Protein AF-A0A0D0AI93-F1 (afdb_monomer_lite)

Foldseek 3Di:
DDDPDADDPPDPVSLVVQCVVCVVVQVPDDVVQVWGWDDDSVDIDIDGDDPDPPD

Sequence (55 aa):
IDIHNGIGQGDPLSMIAYLIYNADLINITNSENKEYTLAFIDDTTYIAIGPTFKD

Radius of gyration: 16.14 Å; chains: 1; bounding box: 36×16×47 Å

Secondary structure (DSSP, 8-state):
---SSS--TT-HHHHHHHHHHTHHHHTT--GGGTEEEEE-SS-EEEEE--S-S--

pLDDT: mean 70.93, std 6.48, range [56.03, 81.25]

Structure (mmCIF, N/CA/C/O backbone):
data_AF-A0A0D0AI93-F1
#
_entry.id   AF-A0A0D0AI93-F1
#
loop_
_atom_site.group_PDB
_atom_site.id
_atom_site.type_symbol
_atom_site.label_atom_id
_atom_site.label_alt_id
_atom_site.label_comp_id
_atom_site.label_asym_id
_atom_site.label_entity_id
_atom_site.label_seq_id
_atom_site.pdbx_PDB_ins_code
_atom_site.Cartn_x
_atom_site.Cartn_y
_atom_site.Cartn_z
_atom_site.occupancy
_atom_site.B_iso_or_equiv
_atom_site.auth_seq_id
_atom_site.auth_comp_id
_atom_site.auth_asym_id
_atom_site.auth_atom_id
_atom_site.pdbx_PDB_model_num
ATOM 1 N N . ILE A 1 1 ? 9.897 -1.545 -28.040 1.00 56.03 1 ILE A N 1
ATOM 2 C CA . ILE A 1 1 ? 8.499 -1.490 -27.558 1.00 56.03 1 ILE A CA 1
ATOM 3 C C . ILE A 1 1 ? 8.268 -0.043 -27.193 1.00 56.03 1 ILE A C 1
ATOM 5 O O . ILE A 1 1 ? 9.019 0.466 -26.374 1.00 56.03 1 ILE A O 1
ATOM 9 N N . ASP A 1 2 ? 7.353 0.623 -27.886 1.00 59.66 2 ASP A N 1
ATOM 10 C CA . ASP A 1 2 ? 7.056 2.030 -27.635 1.00 59.66 2 ASP A CA 1
ATOM 11 C C . ASP A 1 2 ? 5.944 2.089 -26.582 1.00 59.66 2 ASP A C 1
ATOM 13 O O . ASP A 1 2 ? 4.798 1.731 -26.855 1.00 59.66 2 ASP A O 1
ATOM 17 N N . ILE A 1 3 ? 6.322 2.384 -25.337 1.00 58.12 3 ILE A N 1
ATOM 18 C CA . ILE A 1 3 ? 5.409 2.429 -24.191 1.00 58.12 3 ILE A CA 1
ATOM 19 C C . ILE A 1 3 ? 5.111 3.900 -23.919 1.00 58.12 3 ILE A C 1
ATOM 21 O O . ILE A 1 3 ? 5.982 4.636 -23.467 1.00 58.12 3 ILE A O 1
ATOM 25 N N . HIS A 1 4 ? 3.883 4.334 -24.200 1.00 57.91 4 HIS A N 1
ATOM 26 C CA . HIS A 1 4 ? 3.454 5.717 -23.960 1.00 57.91 4 HIS A CA 1
ATOM 27 C C . HIS A 1 4 ? 2.869 5.960 -22.564 1.00 57.91 4 HIS A C 1
ATOM 29 O O . HIS A 1 4 ? 2.745 7.113 -22.174 1.00 57.91 4 HIS A O 1
ATOM 35 N N . ASN A 1 5 ? 2.522 4.909 -21.814 1.00 59.09 5 ASN A N 1
ATOM 36 C CA . ASN A 1 5 ? 2.147 4.974 -20.399 1.00 59.09 5 ASN A CA 1
ATOM 37 C C . ASN A 1 5 ? 2.312 3.586 -19.767 1.00 59.09 5 ASN A C 1
ATOM 39 O O . ASN A 1 5 ? 1.687 2.626 -20.216 1.00 59.09 5 ASN A O 1
ATOM 43 N N . GLY A 1 6 ? 3.155 3.485 -18.741 1.00 60.78 6 GLY A N 1
ATOM 44 C CA . GLY A 1 6 ? 3.493 2.234 -18.059 1.00 6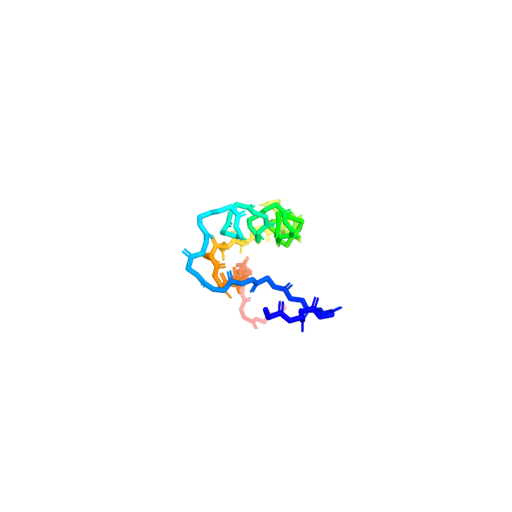0.78 6 GLY A CA 1
ATOM 45 C C . GLY A 1 6 ? 4.993 1.955 -18.069 1.00 60.78 6 GLY A C 1
ATOM 46 O O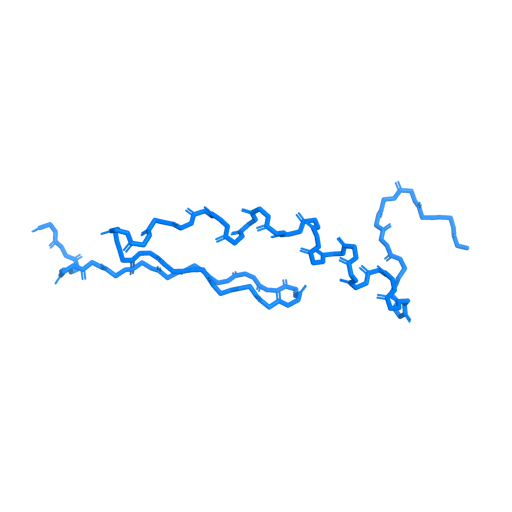 . GLY A 1 6 ? 5.776 2.696 -18.662 1.00 60.78 6 GLY A O 1
ATOM 47 N N . ILE A 1 7 ? 5.396 0.881 -17.396 1.00 68.75 7 ILE A N 1
ATOM 48 C CA . ILE A 1 7 ? 6.794 0.465 -17.308 1.00 68.75 7 ILE A CA 1
ATOM 49 C C . ILE A 1 7 ? 6.921 -0.985 -17.805 1.00 68.75 7 ILE A C 1
ATOM 51 O O . ILE A 1 7 ? 5.998 -1.784 -17.654 1.00 68.75 7 ILE A O 1
ATOM 55 N N . GLY A 1 8 ? 8.040 -1.318 -18.456 1.00 65.75 8 GLY A N 1
ATOM 56 C CA . GLY A 1 8 ? 8.310 -2.665 -18.956 1.00 65.75 8 GLY A CA 1
ATOM 57 C C . GLY A 1 8 ? 8.380 -3.707 -17.833 1.00 65.75 8 GLY A C 1
ATOM 58 O O . GLY A 1 8 ? 9.102 -3.539 -16.855 1.00 65.75 8 GLY A O 1
ATOM 59 N N . GLN A 1 9 ? 7.650 -4.813 -17.982 1.00 61.97 9 GLN A N 1
ATOM 60 C CA . GLN A 1 9 ? 7.721 -5.937 -17.045 1.00 61.97 9 GLN A CA 1
ATOM 61 C C . GLN A 1 9 ? 9.042 -6.704 -17.210 1.00 61.97 9 GLN A C 1
ATOM 63 O O . GLN A 1 9 ? 9.483 -6.957 -18.331 1.00 61.97 9 GLN A O 1
ATOM 68 N N . GLY A 1 10 ? 9.656 -7.102 -16.093 1.00 66.12 10 GLY A N 1
ATOM 69 C CA . GLY A 1 10 ? 10.902 -7.881 -16.078 1.00 66.12 10 GLY A CA 1
ATOM 70 C C . GLY A 1 10 ? 12.190 -7.059 -15.974 1.00 66.12 10 GLY A C 1
ATOM 71 O O . GLY A 1 10 ? 13.265 -7.646 -15.875 1.00 66.12 10 GLY A O 1
ATOM 72 N N . ASP A 1 11 ? 12.098 -5.727 -15.943 1.00 71.81 11 ASP A N 1
ATOM 73 C CA . ASP A 1 11 ? 13.229 -4.854 -15.629 1.00 71.81 11 ASP A CA 1
ATOM 74 C C 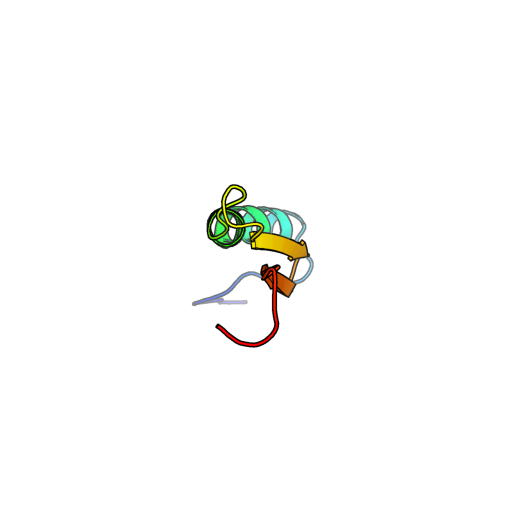. ASP A 1 11 ? 13.270 -4.534 -14.114 1.00 71.81 11 ASP A C 1
ATOM 76 O O . ASP A 1 11 ? 12.316 -3.973 -13.571 1.00 71.81 11 ASP A O 1
ATOM 80 N N . PRO A 1 12 ? 14.363 -4.861 -13.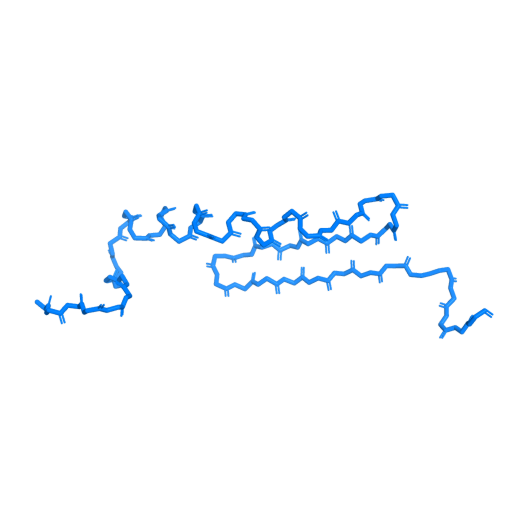396 1.00 71.19 12 PRO A N 1
ATOM 81 C CA . PRO A 1 12 ? 14.507 -4.558 -11.969 1.00 71.19 12 PRO A CA 1
ATOM 82 C C . PRO A 1 12 ? 14.336 -3.072 -11.622 1.00 71.19 12 PRO A C 1
ATOM 84 O O . PRO A 1 12 ? 13.861 -2.739 -10.535 1.00 71.19 12 PRO A O 1
ATOM 87 N N . LEU A 1 13 ? 14.694 -2.170 -12.539 1.00 75.88 13 LEU A N 1
ATOM 88 C CA . LEU A 1 13 ? 14.597 -0.723 -12.329 1.00 75.88 13 LEU A CA 1
ATOM 89 C C . LEU A 1 13 ? 13.136 -0.253 -12.298 1.00 75.88 13 LEU A C 1
ATOM 91 O O . LEU A 1 13 ? 12.765 0.633 -11.528 1.00 75.88 13 LEU A O 1
ATOM 95 N N . SER A 1 14 ? 12.294 -0.934 -13.067 1.00 72.06 14 SER A N 1
ATOM 96 C CA . SER A 1 14 ? 10.848 -0.733 -13.126 1.00 72.06 14 SER A CA 1
ATOM 97 C C . SER A 1 14 ? 10.163 -1.057 -11.800 1.00 72.06 14 SER A C 1
ATOM 99 O O . SER A 1 14 ? 9.259 -0.351 -11.359 1.00 72.06 14 SER A O 1
ATOM 101 N N . MET A 1 15 ? 10.662 -2.089 -11.122 1.00 72.25 15 MET A N 1
ATOM 102 C CA . MET A 1 15 ? 10.213 -2.508 -9.797 1.00 72.25 15 MET A CA 1
ATOM 103 C C . MET A 1 15 ? 10.530 -1.454 -8.725 1.00 72.25 15 MET A C 1
ATOM 105 O O . MET A 1 15 ? 9.687 -1.140 -7.887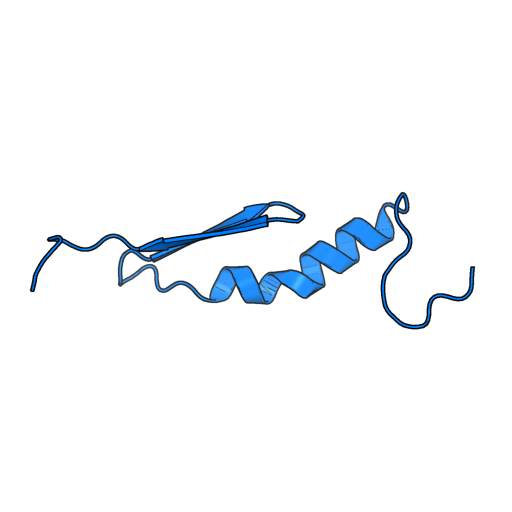 1.00 72.25 15 MET A O 1
ATOM 109 N N . ILE A 1 16 ? 11.720 -0.851 -8.778 1.00 79.25 16 ILE A N 1
ATOM 110 C CA . ILE A 1 16 ? 12.114 0.225 -7.854 1.00 79.25 16 ILE A CA 1
ATOM 111 C C . ILE A 1 16 ? 11.299 1.497 -8.122 1.00 79.25 16 ILE A C 1
ATOM 113 O O . ILE A 1 16 ? 10.820 2.130 -7.181 1.00 79.25 16 ILE A O 1
ATOM 117 N N . ALA A 1 17 ? 11.095 1.855 -9.392 1.00 75.44 17 ALA A N 1
ATOM 118 C CA . ALA A 1 17 ? 10.272 3.003 -9.764 1.00 75.44 17 ALA A CA 1
ATOM 119 C C . ALA A 1 17 ? 8.816 2.849 -9.288 1.00 75.44 17 ALA A C 1
ATOM 121 O O . ALA A 1 17 ? 8.235 3.814 -8.792 1.00 75.44 17 ALA A O 1
ATOM 122 N N . TYR A 1 18 ? 8.252 1.638 -9.363 1.00 72.19 18 TYR A N 1
ATOM 123 C CA . TYR A 1 18 ? 6.910 1.348 -8.854 1.00 72.19 18 TYR A CA 1
ATOM 124 C C . TYR A 1 18 ? 6.809 1.528 -7.334 1.00 72.19 18 TYR A C 1
ATOM 126 O O . TYR A 1 18 ? 5.843 2.112 -6.848 1.00 72.19 18 TYR A O 1
ATOM 134 N N . LEU A 1 19 ? 7.822 1.097 -6.576 1.00 73.69 19 LEU A N 1
ATOM 135 C CA . LEU A 1 19 ? 7.861 1.304 -5.124 1.00 73.69 19 LEU A CA 1
ATOM 136 C C . LEU A 1 19 ? 7.903 2.792 -4.750 1.00 73.69 19 LEU A C 1
ATOM 138 O O . LEU A 1 19 ? 7.223 3.200 -3.815 1.00 73.69 19 LEU A O 1
ATOM 142 N N . ILE A 1 20 ? 8.669 3.605 -5.487 1.00 78.69 20 ILE A N 1
ATOM 143 C CA . ILE A 1 20 ? 8.746 5.056 -5.253 1.00 78.69 20 ILE A CA 1
ATOM 144 C C . ILE A 1 20 ? 7.421 5.734 -5.616 1.00 78.69 20 ILE A C 1
ATOM 146 O O . ILE A 1 20 ? 6.943 6.573 -4.861 1.00 78.69 20 ILE A O 1
ATOM 150 N N . TYR A 1 21 ? 6.807 5.355 -6.740 1.00 76.62 21 TYR A N 1
ATOM 151 C CA . TYR A 1 21 ? 5.525 5.913 -7.175 1.00 76.62 21 TYR A CA 1
ATOM 152 C C . TYR A 1 21 ? 4.393 5.633 -6.176 1.00 76.62 21 TYR A C 1
ATOM 154 O O . TYR A 1 21 ? 3.591 6.515 -5.886 1.00 76.62 21 TYR A O 1
ATOM 162 N N . ASN A 1 22 ? 4.353 4.423 -5.613 1.00 71.88 22 ASN A N 1
ATOM 163 C CA . ASN A 1 22 ? 3.324 4.016 -4.655 1.00 71.88 22 ASN A CA 1
ATOM 164 C C . ASN A 1 22 ? 3.670 4.362 -3.195 1.00 71.88 22 ASN A C 1
ATOM 166 O O . ASN A 1 22 ? 2.880 4.062 -2.303 1.00 71.88 22 ASN A O 1
ATOM 170 N N . ALA A 1 23 ? 4.815 4.996 -2.918 1.00 76.75 23 ALA A N 1
ATOM 171 C CA . ALA A 1 23 ? 5.246 5.302 -1.552 1.00 76.75 23 ALA A CA 1
ATOM 172 C C . ALA A 1 23 ? 4.251 6.208 -0.806 1.00 76.75 23 ALA A C 1
ATOM 174 O O . ALA A 1 23 ? 4.002 6.010 0.384 1.00 76.75 23 ALA A O 1
ATOM 175 N N . ASP A 1 24 ? 3.619 7.148 -1.510 1.00 75.38 24 ASP A N 1
ATOM 176 C CA . ASP A 1 24 ? 2.620 8.040 -0.918 1.00 75.38 24 ASP A CA 1
ATOM 177 C C . ASP A 1 24 ? 1.333 7.301 -0.515 1.00 75.38 24 ASP A C 1
ATOM 179 O O . ASP A 1 24 ? 0.671 7.712 0.439 1.00 75.38 24 ASP A O 1
ATOM 183 N N . LEU A 1 25 ? 1.012 6.163 -1.151 1.00 68.31 25 LEU A N 1
ATOM 184 C CA . LEU A 1 25 ? -0.124 5.316 -0.755 1.00 68.31 25 LEU A CA 1
ATOM 185 C C . LEU A 1 25 ? 0.069 4.694 0.631 1.00 68.31 25 LEU A C 1
ATOM 187 O O . LEU A 1 25 ? -0.908 4.357 1.292 1.00 68.31 25 LEU A O 1
ATOM 191 N N . ILE A 1 26 ? 1.312 4.562 1.099 1.00 65.25 26 ILE A N 1
ATOM 192 C CA . ILE A 1 26 ? 1.624 4.022 2.429 1.00 65.25 26 ILE A CA 1
ATOM 193 C C . ILE A 1 26 ? 1.352 5.069 3.518 1.00 65.25 26 ILE A C 1
ATOM 195 O O . ILE A 1 26 ? 1.016 4.720 4.646 1.00 65.25 26 ILE A O 1
ATOM 199 N N . ASN A 1 27 ? 1.426 6.358 3.179 1.00 70.50 27 ASN A N 1
ATOM 200 C CA . ASN A 1 27 ? 1.308 7.462 4.134 1.00 70.50 27 ASN A CA 1
ATOM 201 C C . ASN A 1 27 ? -0.139 7.892 4.422 1.00 70.50 27 ASN A C 1
ATOM 203 O O . ASN A 1 27 ? -0.357 8.835 5.179 1.00 70.50 27 ASN A O 1
ATOM 207 N N . ILE A 1 28 ? -1.136 7.223 3.839 1.00 74.62 28 ILE A N 1
ATOM 208 C CA . ILE A 1 28 ? -2.550 7.595 4.000 1.00 74.62 28 ILE A CA 1
ATOM 209 C C . ILE A 1 28 ? -3.120 7.262 5.387 1.00 74.62 28 ILE A C 1
ATOM 211 O O . ILE A 1 28 ? -4.205 7.728 5.718 1.00 74.62 28 ILE A O 1
ATOM 215 N N . THR A 1 29 ? -2.433 6.445 6.190 1.00 73.38 29 THR A N 1
ATOM 216 C CA . THR A 1 29 ? -2.954 5.975 7.483 1.00 73.38 29 THR A CA 1
ATOM 217 C C . THR A 1 29 ? -2.581 6.848 8.649 1.00 73.38 29 THR A C 1
ATOM 219 O O . THR A 1 29 ? -1.414 7.208 8.814 1.00 73.38 29 THR A O 1
ATOM 222 N N . ASN A 1 30 ? -3.550 7.067 9.535 1.00 74.12 30 ASN A N 1
ATOM 223 C CA . ASN A 1 30 ? -3.303 7.676 10.824 1.00 74.12 30 ASN A CA 1
ATOM 224 C C . ASN A 1 30 ? -3.161 6.607 11.923 1.00 74.12 30 ASN A C 1
ATOM 226 O O . ASN A 1 30 ? -4.132 5.991 12.372 1.00 74.12 30 ASN A O 1
ATOM 230 N N . SER A 1 31 ? -1.932 6.425 12.407 1.00 68.19 31 SER A N 1
ATOM 231 C CA . SER A 1 31 ? -1.625 5.481 13.486 1.00 68.19 31 SER A CA 1
ATOM 232 C C . SER A 1 31 ? -2.283 5.855 14.821 1.00 68.19 31 SER A C 1
ATOM 234 O O . SER A 1 31 ? -2.579 4.961 15.617 1.00 68.19 31 SER A O 1
ATOM 236 N N . GLU A 1 32 ? -2.589 7.137 15.057 1.00 74.75 32 GLU A N 1
ATOM 237 C CA . GLU A 1 32 ? -3.330 7.599 16.241 1.00 74.75 32 GLU A CA 1
ATOM 238 C C . GLU A 1 32 ? -4.788 7.111 16.223 1.00 74.75 32 GLU A C 1
ATOM 240 O O . GLU A 1 32 ? -5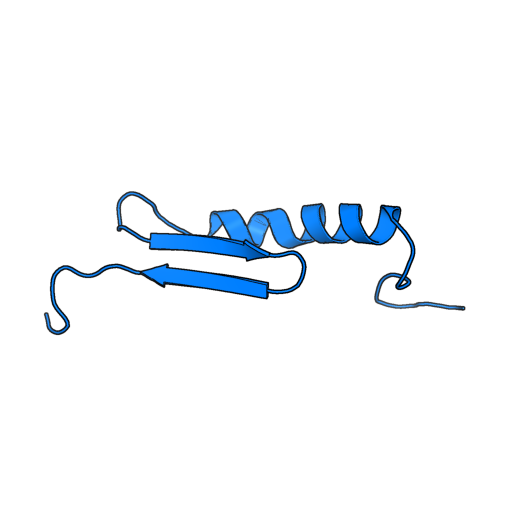.361 6.819 17.275 1.00 74.75 32 GLU A O 1
ATOM 245 N N . ASN A 1 33 ? -5.354 6.915 15.027 1.00 72.25 33 ASN A N 1
ATOM 246 C CA . ASN A 1 33 ? -6.698 6.372 14.811 1.00 72.25 33 ASN A CA 1
ATOM 247 C C . ASN A 1 33 ? -6.719 4.840 14.670 1.00 72.25 33 ASN A C 1
ATOM 249 O O . ASN A 1 33 ? -7.760 4.271 14.343 1.00 72.25 33 ASN A O 1
ATOM 253 N N . LYS A 1 34 ? -5.593 4.156 14.930 1.00 76.31 34 LYS A N 1
ATOM 254 C CA . LYS A 1 34 ? -5.431 2.704 14.719 1.00 76.31 34 LYS A CA 1
ATOM 255 C C . LYS A 1 34 ? -5.712 2.277 13.272 1.00 76.31 34 LYS A C 1
ATOM 257 O O . LYS A 1 34 ? -6.305 1.221 13.028 1.00 76.31 34 LYS A O 1
ATOM 262 N N . GLU A 1 35 ? -5.288 3.104 12.327 1.00 75.56 35 GLU A N 1
ATOM 263 C CA . GLU A 1 35 ? -5.311 2.804 10.900 1.00 75.56 35 GLU A CA 1
ATOM 264 C C . GLU A 1 35 ? -3.917 2.337 10.458 1.00 75.56 35 GLU A C 1
ATOM 266 O O . GLU A 1 35 ? -2.902 2.896 10.879 1.00 75.56 35 GLU A O 1
ATOM 271 N N . TYR A 1 36 ? -3.858 1.298 9.629 1.00 76.06 36 TYR A N 1
ATOM 272 C CA . TYR A 1 36 ? -2.622 0.655 9.184 1.00 76.06 36 TYR A CA 1
ATOM 273 C C . TYR A 1 36 ? -2.694 0.323 7.696 1.00 76.06 36 TYR A C 1
ATOM 275 O O . TYR A 1 36 ? -3.694 -0.219 7.229 1.00 76.06 36 TYR A O 1
ATOM 283 N N . THR A 1 37 ? -1.622 0.619 6.958 1.00 70.38 37 THR A N 1
ATOM 284 C CA . THR A 1 37 ? -1.515 0.326 5.526 1.00 70.38 37 THR A CA 1
ATOM 285 C C . THR A 1 37 ? -0.379 -0.655 5.334 1.00 70.38 37 THR A C 1
ATOM 287 O O . THR A 1 37 ? 0.745 -0.426 5.779 1.00 70.38 37 THR A O 1
ATOM 290 N N . LEU A 1 38 ? -0.678 -1.758 4.658 1.00 71.12 38 LEU A N 1
ATOM 291 C CA . LEU A 1 38 ? 0.297 -2.735 4.199 1.00 71.12 38 LEU A CA 1
ATOM 292 C C . LEU A 1 38 ? 0.385 -2.611 2.681 1.00 71.12 38 LEU A C 1
ATOM 294 O O . LEU A 1 38 ? -0.587 -2.897 1.988 1.00 71.12 38 LEU A O 1
ATOM 298 N N . ALA A 1 39 ? 1.537 -2.188 2.169 1.00 65.25 39 ALA A N 1
ATOM 299 C CA . ALA A 1 39 ? 1.807 -2.174 0.738 1.00 65.25 39 ALA A CA 1
ATOM 300 C C . ALA A 1 39 ? 2.737 -3.333 0.372 1.00 65.25 39 ALA A C 1
ATOM 302 O O . ALA A 1 39 ? 3.879 -3.414 0.826 1.00 65.25 39 ALA A O 1
ATOM 303 N N . PHE A 1 40 ? 2.221 -4.231 -0.454 1.00 68.31 40 PHE A N 1
ATOM 304 C CA . PHE A 1 40 ? 2.975 -5.183 -1.250 1.00 68.31 40 PHE A CA 1
ATOM 305 C C . PHE A 1 40 ? 3.111 -4.634 -2.668 1.00 68.31 40 PHE A C 1
ATOM 307 O O . PHE A 1 40 ? 2.357 -3.766 -3.088 1.00 68.31 40 PHE A O 1
ATOM 314 N N . ILE A 1 41 ? 4.098 -5.138 -3.404 1.00 64.81 41 ILE A N 1
ATOM 315 C CA . ILE A 1 41 ? 4.574 -4.571 -4.672 1.00 64.81 41 ILE A CA 1
ATOM 316 C C . ILE A 1 41 ? 3.472 -4.254 -5.683 1.00 64.81 41 ILE A C 1
ATOM 318 O O . ILE A 1 41 ? 3.702 -3.357 -6.462 1.00 64.81 41 ILE A O 1
ATOM 322 N N . ASP A 1 42 ? 2.327 -4.931 -5.693 1.00 65.81 42 ASP A N 1
ATOM 323 C CA . ASP A 1 42 ? 1.186 -4.590 -6.561 1.00 65.81 42 ASP A CA 1
ATOM 324 C C . ASP A 1 42 ? -0.120 -4.362 -5.774 1.00 65.81 42 ASP A C 1
ATOM 326 O O . ASP A 1 42 ? -1.119 -3.910 -6.318 1.00 65.81 42 ASP A O 1
ATOM 330 N N . ASP A 1 43 ? -0.108 -4.624 -4.465 1.00 69.88 43 ASP A N 1
ATOM 331 C CA . ASP A 1 43 ? -1.306 -4.676 -3.632 1.00 69.88 43 ASP A CA 1
ATOM 332 C C . ASP A 1 43 ? -1.160 -3.749 -2.430 1.00 69.88 43 ASP A C 1
ATOM 334 O O . ASP A 1 43 ? -0.234 -3.879 -1.634 1.00 69.88 43 ASP A O 1
ATOM 338 N N . THR A 1 44 ? -2.115 -2.846 -2.232 1.00 71.38 44 THR A N 1
ATOM 339 C CA . THR A 1 44 ? -2.196 -2.037 -1.009 1.00 71.38 44 THR A CA 1
ATOM 340 C C . THR A 1 44 ? -3.420 -2.457 -0.208 1.00 71.38 44 THR A C 1
ATOM 342 O O . THR A 1 44 ? -4.536 -2.472 -0.720 1.00 71.38 44 THR A O 1
ATOM 345 N N . THR A 1 45 ? -3.221 -2.812 1.059 1.00 77.62 45 THR A N 1
ATOM 346 C CA . THR A 1 45 ? -4.285 -3.170 2.003 1.00 77.62 45 THR A CA 1
ATOM 347 C C . THR A 1 45 ? -4.378 -2.113 3.093 1.00 77.62 45 THR A C 1
ATOM 349 O O . THR A 1 45 ? -3.384 -1.826 3.755 1.00 77.62 45 THR A O 1
ATOM 352 N N . TYR A 1 46 ? -5.579 -1.576 3.309 1.00 78.25 46 TYR A N 1
ATOM 353 C CA . TYR A 1 46 ? -5.887 -0.631 4.383 1.00 78.25 46 TYR A CA 1
ATOM 354 C C . TYR A 1 46 ? -6.680 -1.325 5.492 1.00 78.25 46 TYR A C 1
ATOM 356 O O . TYR A 1 46 ? -7.666 -2.014 5.221 1.00 78.25 46 TYR A O 1
ATOM 364 N N . ILE A 1 47 ? -6.265 -1.140 6.740 1.00 79.81 47 ILE A N 1
ATOM 365 C CA . ILE A 1 47 ? -6.869 -1.744 7.929 1.00 79.81 47 ILE A CA 1
ATOM 366 C C . ILE A 1 47 ? -7.233 -0.620 8.895 1.00 79.81 47 ILE A C 1
ATOM 368 O O . ILE A 1 47 ? -6.364 0.143 9.296 1.00 79.81 47 ILE A O 1
ATOM 372 N N . ALA A 1 48 ? -8.493 -0.552 9.321 1.00 80.00 48 ALA A N 1
ATOM 373 C CA . ALA A 1 48 ? -8.948 0.365 10.365 1.00 80.00 48 ALA A CA 1
ATOM 374 C C . ALA A 1 48 ? -9.527 -0.426 11.545 1.00 80.00 48 ALA A C 1
ATOM 376 O O . ALA A 1 48 ? -10.333 -1.339 11.343 1.00 80.00 48 ALA A O 1
ATOM 377 N N . ILE A 1 49 ? -9.119 -0.091 12.774 1.00 79.50 49 ILE A N 1
ATOM 378 C CA . ILE A 1 49 ? -9.570 -0.775 13.996 1.00 79.50 49 ILE A CA 1
ATOM 379 C C . ILE A 1 49 ? -10.421 0.170 14.852 1.00 79.50 49 ILE A C 1
ATOM 381 O O . ILE A 1 49 ? -9.902 1.013 15.582 1.00 79.50 49 ILE A O 1
ATOM 385 N N . GLY A 1 50 ? -11.739 -0.031 14.817 1.00 81.25 50 GLY A N 1
ATOM 386 C CA . GLY A 1 50 ? -12.694 0.633 15.707 1.00 81.25 50 GLY A CA 1
ATOM 387 C C . GLY A 1 50 ? -12.883 -0.105 17.044 1.00 81.25 50 GLY A C 1
ATOM 388 O O . GLY A 1 50 ? -12.661 -1.315 17.119 1.00 81.25 50 GLY A O 1
ATOM 389 N N . PRO A 1 51 ? -13.298 0.591 18.120 1.00 77.00 51 PRO A N 1
ATOM 390 C CA . PRO A 1 51 ? -13.603 -0.039 19.411 1.00 77.00 51 PRO A CA 1
ATOM 391 C C . PRO A 1 51 ? -14.866 -0.914 19.366 1.00 77.00 51 PRO A C 1
ATOM 393 O O . PRO A 1 51 ? -14.996 -1.860 20.141 1.00 77.00 51 PRO A O 1
ATOM 396 N N . THR A 1 52 ? -15.790 -0.606 18.459 1.00 78.31 52 THR A N 1
ATOM 397 C CA . THR A 1 52 ? -17.091 -1.255 18.301 1.00 78.31 52 THR A CA 1
ATOM 398 C C . THR A 1 52 ? -17.468 -1.284 16.817 1.00 78.31 52 THR A C 1
ATOM 400 O O . THR A 1 52 ? -16.974 -0.497 16.014 1.00 78.31 52 THR A O 1
ATOM 403 N N . PHE A 1 53 ? -18.366 -2.196 16.439 1.00 71.31 53 PHE A N 1
ATOM 404 C CA . PHE A 1 53 ? -18.956 -2.230 15.090 1.00 71.31 53 PHE A CA 1
ATOM 405 C C . PHE A 1 53 ? -20.099 -1.216 14.898 1.00 71.31 53 PHE A C 1
ATOM 407 O O . PHE A 1 53 ? -20.632 -1.089 13.798 1.00 71.31 53 PHE A O 1
ATOM 414 N N . LYS A 1 54 ? -20.521 -0.554 15.979 1.00 64.94 54 LYS A N 1
ATOM 415 C CA . LYS A 1 54 ? -21.603 0.434 16.032 1.00 64.94 54 LYS A CA 1
ATOM 416 C C . LYS A 1 54 ? -21.222 1.539 17.008 1.00 64.94 54 LYS A C 1
ATOM 418 O O . LYS A 1 54 ? -20.641 1.201 18.035 1.00 64.94 54 LYS A O 1
ATOM 423 N N . ASP A 1 55 ? -21.597 2.767 16.667 1.00 59.53 55 ASP A N 1
ATOM 424 C CA . ASP A 1 55 ? -21.374 4.021 17.407 1.00 59.53 55 ASP A CA 1
ATOM 425 C C . ASP A 1 55 ? -21.289 3.890 18.937 1.00 59.53 55 ASP A C 1
ATOM 427 O O . ASP A 1 55 ? -22.212 3.299 19.550 1.00 59.53 55 ASP A O 1
#

Organism: NCBI:txid930992